Protein AF-A0A495Z9S9-F1 (afdb_monomer_lite)

Radius of gyration: 23.69 Å; chains: 1; bounding box: 41×35×55 Å

Sequence (93 aa):
MSSKLERTTFTITQHQVKWIDEQHEKTGLLKSEIVRRALDEYAEREEAKAERKLFTPEQLRKIREMARAKGASVKNIIRRAVDRQLDLFFRNY

Foldseek 3Di:
DPPPDDDDDDDDDPVVVVVLVVCCVVPVDDSVVVVVVVVVVVVVVVVVVVVVPPDDPVRVVVLVVVCVVVVHDSVVSVVVVVVVVVVVVVVVD

Secondary structure (DSSP, 8-state):
----PPP------HHHHHHHHHHHHHH---HHHHHHHHHHHHHHHHHHHHHH-SS-HHHHHHHHHHHHHTT--HHHHHHHHHHHHHHHHHH--

Structure (mmCIF, N/CA/C/O backbone):
data_AF-A0A495Z9S9-F1
#
_entry.id   AF-A0A495Z9S9-F1
#
loop_
_atom_site.group_PDB
_atom_site.id
_atom_site.type_symbol
_atom_site.label_atom_id
_atom_site.label_alt_id
_atom_site.label_comp_id
_atom_site.label_asym_id
_atom_site.label_entity_id
_atom_site.label_seq_id
_atom_site.pdbx_PDB_ins_code
_atom_site.Cartn_x
_atom_site.Cartn_y
_atom_site.Cartn_z
_atom_site.occupancy
_atom_site.B_iso_or_equiv
_atom_site.auth_seq_id
_atom_site.auth_comp_id
_atom_site.auth_asym_id
_atom_site.auth_atom_id
_atom_site.pdbx_PDB_model_num
ATOM 1 N N . MET A 1 1 ? 16.387 -14.243 24.730 1.00 39.16 1 MET A N 1
ATOM 2 C CA . MET A 1 1 ? 16.421 -12.765 24.712 1.00 39.16 1 MET A CA 1
ATOM 3 C C . MET A 1 1 ? 14.994 -12.266 24.842 1.00 39.16 1 MET A C 1
ATOM 5 O O . MET A 1 1 ? 14.179 -12.624 24.006 1.00 39.16 1 MET A O 1
ATOM 9 N N . SER A 1 2 ? 14.662 -11.549 25.919 1.00 43.31 2 SER A N 1
ATOM 10 C CA . SER A 1 2 ? 13.316 -10.989 26.101 1.00 43.31 2 SER A CA 1
ATOM 11 C C . SER A 1 2 ? 13.184 -9.777 25.181 1.00 43.31 2 SER A C 1
ATOM 13 O O . SER A 1 2 ? 13.792 -8.740 25.449 1.00 43.31 2 SER A O 1
ATOM 15 N N . SER A 1 3 ? 12.476 -9.925 24.059 1.00 51.97 3 SER A N 1
ATOM 16 C CA . SER A 1 3 ? 12.133 -8.805 23.183 1.00 51.97 3 SER A CA 1
ATOM 17 C C . SER A 1 3 ? 11.147 -7.913 23.935 1.00 51.97 3 SER A C 1
ATOM 19 O O . SER A 1 3 ? 9.933 -8.122 23.888 1.00 51.97 3 SER A O 1
ATOM 21 N N . LYS A 1 4 ? 11.661 -6.952 24.707 1.00 62.66 4 LYS A N 1
ATOM 22 C CA . LYS A 1 4 ? 10.825 -5.901 25.282 1.00 62.66 4 LYS A CA 1
ATOM 23 C C . LYS A 1 4 ? 10.209 -5.141 24.114 1.00 62.66 4 LYS A C 1
ATOM 25 O O . LYS A 1 4 ? 10.913 -4.423 23.417 1.00 62.66 4 LYS A O 1
ATOM 30 N N . LEU A 1 5 ? 8.913 -5.345 23.902 1.00 72.88 5 LEU A N 1
ATOM 31 C CA . LEU A 1 5 ? 8.124 -4.551 22.971 1.00 72.88 5 LEU A CA 1
ATOM 32 C C . LEU A 1 5 ? 8.308 -3.075 23.336 1.00 72.88 5 LEU A C 1
ATOM 34 O O . LEU A 1 5 ? 8.051 -2.679 24.480 1.00 72.88 5 LEU A O 1
ATOM 38 N N . GLU A 1 6 ? 8.797 -2.285 22.385 1.00 79.06 6 GLU A N 1
ATOM 39 C CA . GLU A 1 6 ? 8.943 -0.848 22.569 1.00 79.06 6 GLU A CA 1
ATOM 40 C C . GLU A 1 6 ? 7.556 -0.212 22.646 1.00 79.06 6 GLU A C 1
ATOM 42 O O . GLU A 1 6 ? 6.659 -0.498 21.852 1.00 79.06 6 GLU A O 1
ATOM 47 N N . ARG A 1 7 ? 7.356 0.625 23.664 1.00 80.56 7 ARG A N 1
ATOM 48 C CA . ARG A 1 7 ? 6.109 1.366 23.831 1.00 80.56 7 ARG A CA 1
ATOM 49 C C . ARG A 1 7 ? 6.221 2.663 23.046 1.00 80.56 7 ARG A C 1
ATOM 51 O O . ARG A 1 7 ? 7.111 3.463 23.318 1.00 80.56 7 ARG A O 1
ATOM 58 N N . THR A 1 8 ? 5.283 2.889 22.138 1.00 83.00 8 THR A N 1
ATOM 59 C CA . THR A 1 8 ? 5.179 4.135 21.373 1.00 83.00 8 THR A CA 1
ATOM 60 C C . THR A 1 8 ? 3.919 4.886 21.778 1.00 83.00 8 THR A C 1
ATOM 62 O O . THR A 1 8 ? 2.849 4.295 21.918 1.00 83.00 8 THR A O 1
ATOM 65 N N . THR A 1 9 ? 4.043 6.197 21.959 1.00 86.75 9 THR A N 1
ATOM 66 C CA . THR A 1 9 ? 2.917 7.114 22.151 1.00 86.75 9 THR A CA 1
ATOM 67 C C . THR A 1 9 ? 2.739 7.965 20.898 1.00 86.75 9 THR A C 1
ATOM 69 O O . THR A 1 9 ? 3.709 8.352 20.251 1.00 86.75 9 THR A O 1
ATOM 72 N N . PHE A 1 10 ? 1.492 8.238 20.528 1.00 87.19 10 PHE A N 1
ATOM 73 C CA . PHE A 1 10 ? 1.149 9.040 19.358 1.00 87.19 10 PHE A CA 1
ATOM 74 C C . PHE A 1 10 ? -0.172 9.768 19.601 1.00 87.19 10 PHE A C 1
ATOM 76 O O . PHE A 1 10 ? -0.967 9.379 20.458 1.00 87.19 10 PHE A O 1
ATOM 83 N N . THR A 1 11 ? -0.396 10.845 18.856 1.00 92.06 11 THR A N 1
ATOM 84 C CA . THR A 1 11 ? -1.641 11.608 18.894 1.00 92.06 11 THR A CA 1
ATOM 85 C C . THR A 1 11 ? -2.551 11.180 17.752 1.00 92.06 11 THR A C 1
ATOM 87 O O . THR A 1 11 ? -2.098 10.868 16.652 1.00 92.06 11 THR A O 1
ATOM 90 N N . ILE A 1 12 ? -3.853 11.167 18.022 1.00 90.81 12 ILE A N 1
ATOM 91 C CA . ILE A 1 12 ? -4.887 10.875 17.031 1.00 90.81 12 ILE A CA 1
ATOM 92 C C . ILE A 1 12 ? -5.989 11.917 17.091 1.00 90.81 12 ILE A C 1
ATOM 94 O O . ILE A 1 12 ? -6.221 12.563 18.112 1.00 90.81 12 ILE A O 1
ATOM 98 N N . THR A 1 13 ? -6.668 12.077 15.966 1.00 94.56 13 THR A N 1
ATOM 99 C CA . THR A 1 13 ? -7.832 12.949 15.831 1.00 94.56 13 THR A CA 1
ATOM 100 C C . THR A 1 13 ? -9.046 12.363 16.549 1.00 94.56 13 THR A C 1
ATOM 102 O O . THR A 1 13 ? -9.173 11.149 16.715 1.00 94.56 13 THR A O 1
ATOM 105 N N . GLN A 1 14 ? -10.005 13.219 16.904 1.00 94.00 14 GLN A N 1
ATOM 106 C CA . GLN A 1 14 ? -11.255 12.790 17.538 1.00 94.00 14 GLN A CA 1
ATOM 107 C C . GLN A 1 14 ? -12.058 11.811 16.662 1.00 94.00 14 GLN A C 1
ATOM 109 O O . GLN A 1 14 ? -12.677 10.882 17.175 1.00 94.00 14 GLN A O 1
ATOM 114 N N . HIS A 1 15 ? -12.005 11.972 15.336 1.00 95.12 15 HIS A N 1
ATOM 115 C CA . HIS A 1 15 ? -12.640 11.042 14.402 1.00 95.12 15 HIS A CA 1
ATOM 116 C C . HIS A 1 15 ? -12.019 9.637 14.476 1.00 95.12 15 HIS A C 1
ATOM 118 O O . HIS A 1 15 ? -12.737 8.641 14.467 1.00 95.12 15 HIS A O 1
ATOM 124 N N . GLN A 1 16 ? -10.690 9.544 14.590 1.00 92.62 16 GLN A N 1
ATOM 125 C CA . GLN A 1 16 ? -9.993 8.263 14.747 1.00 92.62 16 GLN A CA 1
ATOM 126 C C . GLN A 1 16 ? -10.326 7.598 16.085 1.00 92.62 16 GLN A C 1
ATOM 128 O O . GLN A 1 16 ? -10.541 6.391 16.106 1.00 92.62 16 GLN A O 1
ATOM 133 N N . VAL A 1 17 ? -10.437 8.370 17.173 1.00 94.06 17 VAL A N 1
ATOM 134 C CA . VAL A 1 17 ? -10.891 7.846 18.475 1.00 94.06 17 VAL A CA 1
ATOM 135 C C . VAL A 1 17 ? -12.278 7.223 18.341 1.00 94.06 17 VAL A C 1
ATOM 137 O O . VAL A 1 17 ? -12.459 6.064 18.701 1.00 94.06 17 VAL A O 1
ATOM 140 N N . LYS A 1 18 ? -13.229 7.952 17.743 1.00 95.56 18 LYS A N 1
ATOM 141 C CA . LYS A 1 18 ? -14.594 7.455 17.539 1.00 95.56 18 LYS A CA 1
ATOM 142 C C . LYS A 1 18 ? -14.615 6.158 16.728 1.00 95.56 18 LYS A C 1
ATOM 144 O O . LYS A 1 18 ? -15.305 5.217 17.096 1.00 95.56 18 LYS A O 1
ATOM 149 N N . TRP A 1 19 ? -13.831 6.088 15.653 1.00 95.81 19 TRP A N 1
ATOM 150 C CA . TRP A 1 19 ? -13.727 4.868 14.853 1.00 95.81 19 TRP A CA 1
ATOM 151 C C . TRP A 1 19 ? -13.170 3.687 15.663 1.00 95.81 19 TRP A C 1
ATOM 153 O O . TRP A 1 19 ? -13.724 2.593 15.584 1.00 95.81 19 TRP A O 1
ATOM 163 N N . ILE A 1 20 ? -12.121 3.896 16.469 1.00 94.62 20 ILE A N 1
ATOM 164 C CA . ILE A 1 20 ? -11.554 2.846 17.336 1.00 94.62 20 ILE A CA 1
ATOM 165 C C . ILE A 1 20 ? -12.606 2.349 18.335 1.00 94.62 20 ILE A C 1
ATOM 167 O O . ILE A 1 20 ? -12.718 1.143 18.551 1.00 94.62 20 ILE A O 1
ATOM 171 N N . ASP A 1 21 ? -13.382 3.261 18.917 1.00 95.88 21 ASP A N 1
ATOM 172 C CA . ASP A 1 21 ? -14.435 2.927 19.876 1.00 95.88 21 ASP A CA 1
ATOM 173 C C . ASP A 1 21 ? -15.553 2.106 19.221 1.00 95.88 21 ASP A C 1
ATOM 175 O O . ASP A 1 21 ? -15.919 1.051 19.733 1.00 95.88 21 ASP A O 1
ATOM 179 N N . GLU A 1 22 ? -16.011 2.500 18.031 1.00 95.75 22 GLU A N 1
ATOM 180 C CA . GLU A 1 22 ? -16.993 1.723 17.268 1.00 95.75 22 GLU A CA 1
ATOM 181 C C . GLU A 1 22 ? -16.472 0.322 16.904 1.00 95.75 22 GLU A C 1
ATOM 183 O O . GLU A 1 22 ? -17.227 -0.650 16.931 1.00 95.75 22 GLU A O 1
ATOM 188 N N . GLN A 1 23 ? -15.189 0.188 16.547 1.00 93.44 23 GLN A N 1
ATOM 189 C CA . GLN A 1 23 ? -14.593 -1.123 16.268 1.00 93.44 23 GLN A CA 1
ATOM 190 C C . GLN A 1 23 ? -14.472 -1.975 17.534 1.00 93.44 23 GLN A C 1
ATOM 192 O O . GLN A 1 23 ? -14.689 -3.187 17.475 1.00 93.44 23 GLN A O 1
ATOM 197 N N . HIS A 1 24 ? -14.158 -1.359 18.674 1.00 95.00 24 HIS A N 1
ATOM 198 C CA . HIS A 1 24 ? -14.107 -2.031 19.969 1.00 95.00 24 HIS A CA 1
ATOM 199 C C . HIS A 1 24 ? -15.472 -2.614 20.334 1.00 95.00 24 HIS A C 1
ATOM 201 O O . HIS A 1 24 ? -15.561 -3.800 20.642 1.00 95.00 24 HIS A O 1
ATOM 207 N N . GLU A 1 25 ? -16.534 -1.821 20.203 1.00 95.62 25 GLU A N 1
ATOM 208 C CA . GLU A 1 25 ? -17.905 -2.264 20.467 1.00 95.62 25 GLU A CA 1
ATOM 209 C C . GLU A 1 25 ? -18.355 -3.377 19.512 1.00 95.62 25 GLU A C 1
ATOM 211 O O . GLU A 1 25 ? -18.964 -4.354 19.941 1.00 95.62 25 GLU A O 1
ATOM 216 N N . LYS A 1 26 ? -18.024 -3.268 18.220 1.00 94.56 26 LYS A N 1
ATOM 217 C CA . LYS A 1 26 ? -18.437 -4.250 17.203 1.00 94.56 26 LYS A CA 1
ATOM 218 C C . LYS A 1 26 ? -17.715 -5.589 17.315 1.00 94.56 26 LYS A C 1
ATOM 220 O O . LYS A 1 26 ? -18.306 -6.623 17.021 1.00 94.56 26 LYS A O 1
ATOM 225 N N . THR A 1 27 ? -16.430 -5.573 17.660 1.00 92.38 27 THR A N 1
ATOM 226 C CA . THR A 1 27 ? -15.572 -6.770 17.593 1.00 92.38 27 THR A CA 1
ATOM 227 C C . THR A 1 27 ? -15.250 -7.366 18.960 1.00 92.38 27 THR A C 1
ATOM 229 O O . THR A 1 27 ? -14.777 -8.499 19.027 1.00 92.38 27 THR A O 1
ATOM 232 N N . GLY A 1 28 ? -15.451 -6.611 20.044 1.00 93.31 28 GLY A N 1
ATOM 233 C CA . GLY A 1 28 ? -15.013 -6.970 21.395 1.00 93.31 28 GLY A CA 1
ATOM 234 C C . GLY A 1 28 ? -13.491 -6.933 21.595 1.00 93.31 28 GLY A C 1
ATOM 235 O O . GLY A 1 28 ? -13.004 -7.240 22.682 1.00 93.31 28 GLY A O 1
ATOM 236 N N . LEU A 1 29 ? -12.714 -6.567 20.570 1.00 92.75 29 LEU A N 1
ATOM 237 C CA . LEU A 1 29 ? -11.253 -6.513 20.635 1.00 92.75 29 LEU A CA 1
ATOM 238 C C . LEU A 1 29 ? -10.781 -5.289 21.408 1.00 92.75 29 LEU A C 1
ATOM 240 O O . LEU A 1 29 ? -11.369 -4.219 21.304 1.00 92.75 29 LEU A O 1
ATOM 244 N N . LEU A 1 30 ? -9.660 -5.404 22.121 1.00 94.06 30 LEU A N 1
ATOM 245 C CA . LEU A 1 30 ? -9.040 -4.259 22.789 1.00 94.06 30 LEU A CA 1
ATOM 246 C C . LEU A 1 30 ? -8.676 -3.157 21.781 1.00 94.06 30 LEU A C 1
ATOM 248 O O . LEU A 1 30 ? -8.188 -3.435 20.688 1.00 94.06 30 LEU A O 1
ATOM 252 N N . LYS A 1 31 ? -8.823 -1.890 22.183 1.00 91.56 31 LYS A N 1
ATOM 253 C CA . LYS A 1 31 ? -8.470 -0.726 21.348 1.00 91.56 31 LYS A CA 1
ATOM 254 C C . LYS A 1 31 ? -7.029 -0.788 20.825 1.00 91.56 31 LYS A C 1
ATOM 256 O O . LYS A 1 31 ? -6.779 -0.478 19.666 1.00 91.56 31 LYS A O 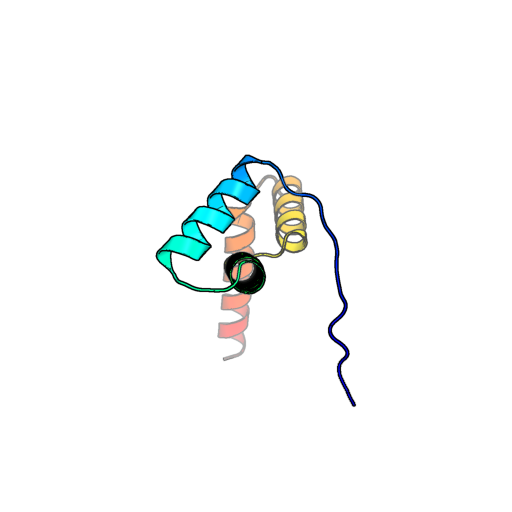1
ATOM 261 N N . SER A 1 32 ? -6.086 -1.242 21.653 1.00 90.12 32 SER A N 1
ATOM 262 C CA . SER A 1 32 ? -4.685 -1.448 21.256 1.00 90.12 32 SER A CA 1
ATOM 263 C C . SER A 1 32 ? -4.522 -2.513 20.170 1.00 90.12 32 SER A C 1
ATOM 265 O O . SER A 1 32 ? -3.717 -2.343 19.260 1.00 90.12 32 SER A O 1
ATOM 267 N N . GLU A 1 33 ? -5.303 -3.589 20.241 1.00 90.56 33 GLU A N 1
ATOM 268 C CA . GLU A 1 33 ? -5.296 -4.671 19.257 1.00 90.56 33 GLU A CA 1
ATOM 269 C C . GLU A 1 33 ? -5.894 -4.209 17.922 1.00 90.56 33 GLU A C 1
ATOM 271 O O . GLU A 1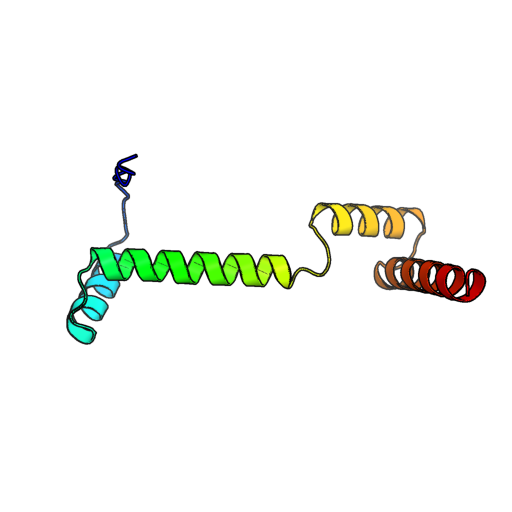 33 ? -5.382 -4.557 16.861 1.00 90.56 33 GLU A O 1
ATOM 276 N N . ILE A 1 34 ? -6.924 -3.360 17.963 1.00 92.19 34 ILE A N 1
ATOM 277 C CA . ILE A 1 34 ? -7.505 -2.724 16.771 1.00 92.19 34 ILE A CA 1
ATOM 278 C C . ILE A 1 34 ? -6.467 -1.845 16.072 1.00 92.19 34 ILE A C 1
ATOM 280 O O . ILE A 1 34 ? -6.289 -1.947 14.860 1.00 92.19 34 ILE A O 1
ATOM 284 N N . VAL A 1 35 ? -5.746 -1.016 16.835 1.00 91.31 35 VAL A N 1
ATOM 285 C CA . VAL A 1 35 ? -4.663 -0.185 16.291 1.00 91.31 35 VAL A CA 1
ATOM 286 C C . VAL A 1 35 ? -3.569 -1.054 15.675 1.00 91.31 35 VAL A C 1
ATOM 288 O O . VAL A 1 35 ? -3.134 -0.778 14.560 1.00 91.31 35 VAL A O 1
ATOM 291 N N . ARG A 1 36 ? -3.149 -2.120 16.366 1.00 89.19 36 ARG A N 1
ATOM 292 C CA . ARG A 1 36 ? -2.127 -3.043 15.861 1.00 89.19 36 ARG A CA 1
ATOM 293 C C . ARG A 1 36 ? -2.541 -3.669 14.528 1.00 89.19 36 ARG A C 1
ATOM 295 O O . ARG A 1 36 ? -1.786 -3.589 13.571 1.00 89.19 36 ARG A O 1
ATOM 302 N N . ARG A 1 37 ? -3.764 -4.199 14.431 1.00 91.25 37 ARG A N 1
ATOM 303 C CA . ARG A 1 37 ? -4.286 -4.788 13.185 1.00 91.25 37 ARG A CA 1
ATOM 304 C C . ARG A 1 37 ? -4.371 -3.781 12.043 1.00 91.25 37 ARG A C 1
ATOM 306 O O . ARG A 1 37 ? -4.065 -4.128 10.910 1.00 91.25 37 ARG A O 1
ATOM 313 N N . ALA A 1 38 ? -4.762 -2.541 12.334 1.00 89.31 38 ALA A N 1
ATOM 314 C CA . ALA A 1 38 ? -4.798 -1.487 11.325 1.00 89.31 38 ALA A CA 1
ATOM 315 C C . ALA A 1 38 ? -3.395 -1.159 10.781 1.00 89.31 38 ALA A C 1
ATOM 317 O O . ALA A 1 38 ? -3.249 -0.867 9.594 1.00 89.31 38 ALA A O 1
ATOM 318 N N . LEU A 1 39 ? -2.364 -1.220 11.633 1.00 88.81 39 LEU A N 1
ATOM 319 C CA . LEU A 1 39 ? -0.969 -1.062 11.215 1.00 88.81 39 LEU A CA 1
ATOM 320 C C . LEU A 1 39 ? -0.483 -2.256 10.389 1.00 88.81 39 LEU A C 1
ATOM 322 O O . LEU A 1 39 ? 0.132 -2.039 9.347 1.00 88.81 39 LEU A O 1
ATOM 326 N N . ASP A 1 40 ? -0.791 -3.480 10.819 1.00 88.75 40 ASP A N 1
ATOM 327 C CA . ASP A 1 40 ? -0.423 -4.705 10.100 1.00 88.75 40 ASP A CA 1
ATOM 328 C C . ASP A 1 40 ? -1.035 -4.701 8.685 1.00 88.75 40 ASP A C 1
ATOM 330 O O . ASP A 1 40 ? -0.323 -4.852 7.694 1.00 88.75 40 ASP A O 1
ATOM 334 N N . GLU A 1 41 ? -2.330 -4.390 8.561 1.00 88.12 41 GLU A N 1
ATOM 335 C CA . GLU A 1 41 ? -3.011 -4.298 7.262 1.00 88.12 41 GLU A CA 1
ATOM 336 C C . GLU A 1 41 ? -2.422 -3.189 6.372 1.00 88.12 41 GLU A C 1
ATOM 338 O O . GLU A 1 41 ? -2.313 -3.337 5.150 1.00 88.12 41 GLU A O 1
ATOM 343 N N . TYR A 1 42 ? -2.034 -2.055 6.961 1.00 86.75 42 TYR A N 1
ATOM 344 C CA . TYR A 1 42 ? -1.367 -0.993 6.215 1.00 86.75 42 TYR A CA 1
ATOM 345 C C . TYR A 1 42 ? -0.004 -1.453 5.684 1.00 86.75 42 TYR A C 1
ATOM 347 O O . TYR A 1 42 ? 0.303 -1.208 4.515 1.00 86.75 42 TYR A O 1
ATOM 355 N N . ALA A 1 43 ? 0.788 -2.138 6.512 1.00 82.44 43 ALA A N 1
ATOM 356 C CA . ALA A 1 43 ? 2.090 -2.666 6.125 1.00 82.44 43 ALA A CA 1
ATOM 357 C C . ALA A 1 43 ? 1.963 -3.685 4.983 1.00 82.44 43 ALA A C 1
ATOM 359 O O . ALA A 1 43 ? 2.627 -3.523 3.961 1.00 82.44 43 ALA A O 1
ATOM 360 N N . GLU A 1 44 ? 1.040 -4.643 5.092 1.00 82.69 44 GLU A N 1
ATOM 361 C CA . GLU A 1 44 ? 0.765 -5.629 4.038 1.00 82.69 44 GLU A CA 1
ATOM 362 C C . GLU A 1 44 ? 0.347 -4.961 2.721 1.00 82.69 44 GLU A C 1
ATOM 364 O O . GLU A 1 44 ? 0.787 -5.344 1.637 1.00 82.69 44 GLU A O 1
ATOM 369 N N . ARG A 1 45 ? -0.487 -3.914 2.783 1.00 81.25 45 ARG A N 1
ATOM 370 C CA . ARG A 1 45 ? -0.893 -3.163 1.586 1.00 81.25 45 ARG A CA 1
ATOM 371 C C . ARG A 1 45 ? 0.269 -2.399 0.960 1.00 81.25 45 ARG A C 1
ATOM 373 O O . ARG A 1 45 ? 0.320 -2.294 -0.267 1.00 81.25 45 ARG A O 1
ATOM 380 N N . GLU A 1 46 ? 1.165 -1.828 1.759 1.00 80.12 46 GLU A N 1
ATOM 381 C CA . GLU A 1 46 ? 2.349 -1.133 1.248 1.00 80.12 46 GLU A CA 1
ATOM 382 C C . GLU A 1 46 ? 3.377 -2.109 0.668 1.00 80.12 46 GLU A C 1
ATOM 384 O O . GLU A 1 46 ? 3.923 -1.834 -0.402 1.00 80.12 46 GLU A O 1
ATOM 389 N N . GLU A 1 47 ? 3.571 -3.269 1.293 1.00 71.44 47 GLU A N 1
ATOM 390 C CA . GLU A 1 47 ? 4.406 -4.353 0.775 1.00 71.44 47 GLU A CA 1
ATOM 391 C C . GLU A 1 47 ? 3.836 -4.894 -0.538 1.00 71.44 47 GLU A C 1
ATOM 393 O O . GLU A 1 47 ? 4.519 -4.870 -1.560 1.00 71.44 47 GLU A O 1
ATOM 398 N N . ALA A 1 48 ? 2.538 -5.199 -0.591 1.00 71.50 48 ALA A N 1
ATOM 399 C CA . ALA A 1 48 ? 1.876 -5.616 -1.823 1.00 71.50 48 ALA A CA 1
ATOM 400 C C . ALA A 1 48 ? 1.953 -4.541 -2.923 1.00 71.50 48 ALA A C 1
ATOM 402 O O . ALA A 1 48 ? 2.070 -4.859 -4.107 1.00 71.50 48 ALA A O 1
ATOM 403 N N . LYS A 1 49 ? 1.900 -3.246 -2.583 1.00 66.81 49 LYS A N 1
ATOM 404 C CA . LYS A 1 49 ? 2.145 -2.165 -3.557 1.00 66.81 49 LYS A CA 1
ATOM 405 C C . LYS A 1 49 ? 3.603 -2.117 -3.999 1.00 66.81 49 LYS A C 1
ATOM 407 O O . LYS A 1 49 ? 3.849 -1.769 -5.152 1.00 66.81 49 LYS A O 1
ATOM 412 N N . ALA A 1 50 ? 4.555 -2.392 -3.114 1.00 61.78 50 ALA A N 1
ATOM 413 C CA . ALA A 1 50 ? 5.971 -2.455 -3.450 1.00 61.78 50 ALA A CA 1
ATOM 414 C C . ALA A 1 50 ? 6.265 -3.641 -4.377 1.00 61.78 50 ALA A C 1
ATOM 416 O O . ALA A 1 50 ? 6.927 -3.450 -5.392 1.00 61.78 50 ALA A O 1
ATOM 417 N N . GLU A 1 51 ? 5.683 -4.808 -4.115 1.00 61.25 51 GLU A N 1
ATOM 418 C CA . GLU A 1 51 ? 5.785 -5.993 -4.970 1.00 61.25 51 GLU A CA 1
ATOM 419 C C . GLU A 1 51 ? 5.081 -5.804 -6.322 1.00 61.25 51 GLU A C 1
ATOM 421 O O . GLU A 1 51 ? 5.597 -6.198 -7.367 1.00 61.25 51 GLU A O 1
ATOM 426 N N . ARG A 1 52 ? 3.921 -5.131 -6.344 1.00 60.50 52 ARG A N 1
ATOM 427 C CA . ARG A 1 52 ? 3.205 -4.797 -7.591 1.00 60.50 52 ARG A CA 1
ATOM 428 C C . ARG A 1 52 ? 3.909 -3.728 -8.425 1.00 60.50 52 ARG A C 1
ATOM 430 O O . ARG A 1 52 ? 3.581 -3.566 -9.605 1.00 60.50 52 ARG A O 1
ATOM 437 N N . LYS A 1 53 ? 4.852 -2.967 -7.858 1.00 62.00 53 LYS A N 1
ATOM 438 C CA . LYS A 1 53 ? 5.688 -2.053 -8.645 1.00 62.00 53 LYS A CA 1
ATOM 439 C C . LYS A 1 53 ? 6.667 -2.897 -9.457 1.00 62.00 53 LYS A C 1
ATOM 441 O O . LYS A 1 53 ? 7.756 -3.216 -9.005 1.00 62.00 53 LYS A O 1
ATOM 446 N N . LEU A 1 54 ? 6.296 -3.156 -10.713 1.00 67.88 54 LEU A N 1
ATOM 447 C CA . LEU A 1 54 ? 7.135 -3.821 -11.725 1.00 67.88 54 LEU A CA 1
ATOM 448 C C . LEU A 1 54 ? 8.526 -3.179 -11.894 1.00 67.88 54 LEU A C 1
ATOM 450 O O . LEU A 1 54 ? 9.434 -3.799 -12.436 1.00 67.88 54 LEU A O 1
ATOM 454 N N . PHE A 1 55 ? 8.681 -1.927 -11.457 1.00 74.75 55 PHE A N 1
ATOM 455 C CA . PHE A 1 55 ? 9.931 -1.186 -11.490 1.00 74.75 55 PHE A CA 1
ATOM 456 C C . PHE A 1 55 ? 10.109 -0.394 -10.195 1.00 74.75 55 PHE A C 1
ATOM 458 O O . PHE A 1 55 ? 9.187 0.296 -9.746 1.00 74.75 55 PHE A O 1
ATOM 465 N N . THR A 1 56 ? 11.320 -0.405 -9.641 1.00 80.81 56 THR A N 1
ATOM 466 C CA . THR A 1 56 ? 11.671 0.480 -8.526 1.00 80.81 56 THR A CA 1
ATOM 467 C C . THR A 1 56 ? 11.617 1.953 -8.965 1.00 80.81 56 THR A C 1
ATOM 469 O O . THR A 1 56 ? 11.764 2.259 -10.157 1.00 80.81 56 THR A O 1
ATOM 472 N N . PRO A 1 57 ? 11.443 2.911 -8.033 1.00 82.00 57 PRO A N 1
ATOM 473 C CA . PRO A 1 57 ? 11.460 4.338 -8.369 1.00 82.00 57 PRO A CA 1
ATOM 474 C C . PRO A 1 57 ? 12.730 4.764 -9.121 1.00 82.00 57 PRO A C 1
ATOM 476 O O . PRO A 1 57 ? 12.667 5.562 -10.058 1.00 82.00 57 PRO A O 1
ATOM 479 N N . GLU A 1 58 ? 13.878 4.189 -8.760 1.00 84.00 58 GLU A N 1
ATOM 480 C CA . GLU A 1 58 ? 15.151 4.461 -9.424 1.00 84.00 58 GLU A CA 1
ATOM 481 C C . GLU A 1 58 ? 15.200 3.889 -10.849 1.00 84.00 58 GLU A C 1
ATOM 483 O O . GLU A 1 58 ? 15.644 4.573 -11.775 1.00 84.00 58 GLU A O 1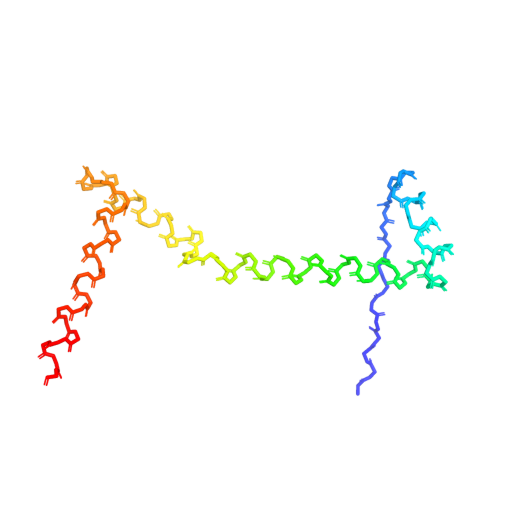
ATOM 488 N N . GLN A 1 59 ? 14.690 2.669 -11.058 1.00 82.56 59 GLN A N 1
ATOM 489 C CA . GLN A 1 59 ? 14.571 2.070 -12.390 1.00 82.56 59 GLN A CA 1
ATOM 490 C C . GLN A 1 59 ? 13.654 2.903 -13.292 1.00 82.56 59 GLN A C 1
ATOM 492 O O . GLN A 1 59 ? 14.021 3.206 -14.427 1.00 82.56 59 GLN A O 1
ATOM 497 N N . LEU A 1 60 ? 12.504 3.359 -12.784 1.00 85.25 60 LEU A N 1
ATOM 498 C CA . LEU A 1 60 ? 11.605 4.248 -13.529 1.00 85.25 60 LEU A CA 1
ATOM 499 C C . LEU A 1 60 ? 12.271 5.573 -13.894 1.00 85.25 60 LEU A C 1
ATOM 501 O O . LEU A 1 60 ? 12.087 6.055 -15.015 1.00 85.25 60 LEU A O 1
ATOM 505 N N . ARG A 1 61 ? 13.054 6.156 -12.979 1.00 89.38 61 ARG A N 1
ATOM 506 C CA . ARG A 1 61 ? 13.821 7.376 -13.256 1.00 89.38 61 ARG A CA 1
ATOM 507 C C . ARG A 1 61 ? 14.800 7.152 -14.412 1.00 89.38 61 ARG A C 1
ATOM 509 O O . ARG A 1 61 ? 14.729 7.880 -15.400 1.00 89.38 61 ARG A O 1
ATOM 516 N N . LYS A 1 62 ? 15.610 6.090 -14.345 1.00 88.38 62 LYS A N 1
ATOM 517 C CA . LYS A 1 62 ? 16.572 5.716 -15.399 1.00 88.38 62 LYS A CA 1
ATOM 518 C C . LYS A 1 62 ? 15.886 5.473 -16.749 1.00 88.38 62 LYS A C 1
ATOM 520 O O . LYS A 1 62 ? 16.350 5.956 -17.780 1.00 88.38 62 LYS A O 1
ATOM 525 N N . ILE A 1 63 ? 14.750 4.772 -16.766 1.00 88.00 63 ILE A N 1
ATOM 526 C CA . ILE A 1 63 ? 13.990 4.517 -18.002 1.00 88.00 63 ILE A CA 1
ATOM 527 C C . ILE A 1 63 ? 13.470 5.828 -18.611 1.00 88.00 63 ILE A C 1
ATOM 529 O O . ILE A 1 63 ? 13.541 6.008 -19.828 1.00 88.00 63 ILE A O 1
ATOM 533 N N . ARG A 1 64 ? 12.976 6.762 -17.789 1.00 90.12 64 ARG A N 1
ATOM 534 C CA . ARG A 1 64 ? 12.504 8.078 -18.254 1.00 90.12 64 ARG A CA 1
ATOM 535 C C . ARG A 1 64 ? 13.636 8.941 -18.806 1.00 90.12 64 ARG A C 1
ATOM 537 O O . ARG A 1 64 ? 13.442 9.601 -19.823 1.00 90.12 64 ARG A O 1
ATOM 544 N N . GLU A 1 65 ? 14.803 8.924 -18.174 1.00 92.25 65 GLU A N 1
ATOM 545 C CA . GLU A 1 65 ? 15.993 9.628 -18.665 1.00 92.25 65 GLU A CA 1
ATOM 546 C C . GLU A 1 65 ? 16.444 9.075 -20.021 1.00 92.25 65 GLU A C 1
ATOM 548 O O . GLU A 1 65 ? 16.626 9.842 -20.966 1.00 92.25 65 GLU A O 1
ATOM 553 N N . MET A 1 66 ? 16.507 7.747 -20.171 1.00 88.50 66 MET A N 1
ATOM 554 C CA . MET A 1 66 ? 16.816 7.107 -21.456 1.00 88.50 66 MET A CA 1
ATOM 555 C C . MET A 1 66 ? 15.782 7.419 -22.541 1.00 88.50 66 MET A C 1
ATOM 557 O O . 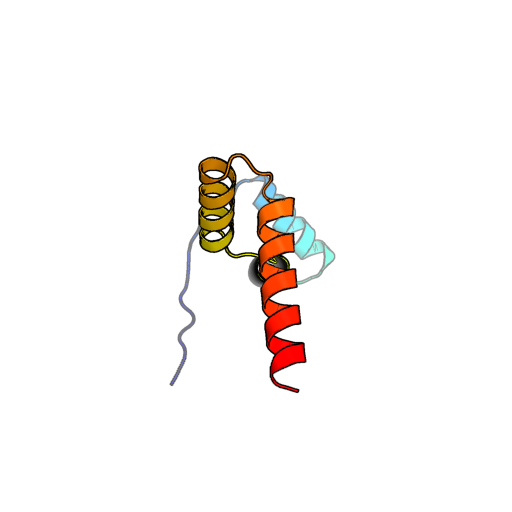MET A 1 66 ? 16.148 7.620 -23.699 1.00 88.50 66 MET A O 1
ATOM 561 N N . ALA A 1 67 ? 14.497 7.457 -22.181 1.00 91.50 67 ALA A N 1
ATOM 562 C CA . ALA A 1 67 ? 13.415 7.820 -23.090 1.00 91.50 67 ALA A CA 1
ATOM 563 C C . ALA A 1 67 ? 13.593 9.253 -23.617 1.00 91.50 67 ALA A C 1
ATOM 565 O O . ALA A 1 67 ? 13.571 9.466 -24.829 1.00 91.50 67 ALA A O 1
ATOM 566 N N . ARG A 1 68 ? 13.875 10.211 -22.722 1.00 90.81 68 ARG A N 1
ATOM 567 C CA . ARG A 1 68 ? 14.162 11.609 -23.083 1.00 90.81 68 ARG A CA 1
ATOM 568 C C . ARG A 1 68 ? 15.402 11.731 -23.966 1.00 90.81 68 ARG A C 1
ATOM 570 O O . ARG A 1 68 ? 15.323 12.345 -25.022 1.00 90.81 68 ARG A O 1
ATOM 577 N N . ALA A 1 69 ? 16.511 11.103 -23.576 1.00 91.38 69 ALA A N 1
ATOM 578 C CA . ALA A 1 69 ? 17.772 11.168 -24.316 1.00 91.38 69 ALA A CA 1
ATOM 579 C C . ALA A 1 69 ? 17.666 10.600 -25.742 1.00 91.38 69 ALA A C 1
ATOM 581 O O . ALA A 1 69 ? 18.365 11.049 -26.643 1.00 91.38 69 ALA A O 1
ATOM 582 N N . LYS A 1 70 ? 16.787 9.613 -25.956 1.00 88.25 70 LYS A N 1
ATOM 583 C CA . LYS A 1 70 ? 16.590 8.954 -27.257 1.00 88.25 70 LYS A CA 1
ATOM 584 C C . LYS A 1 70 ? 15.392 9.486 -28.049 1.00 88.25 70 LYS A C 1
ATOM 586 O O . LYS A 1 70 ? 15.080 8.912 -29.089 1.00 88.25 70 LYS A O 1
ATOM 591 N N . GLY A 1 71 ? 14.688 10.508 -27.550 1.00 91.12 71 GLY A N 1
ATOM 592 C CA . GLY A 1 71 ? 13.458 11.014 -28.174 1.00 91.12 71 GLY A CA 1
ATOM 593 C C . GLY A 1 71 ? 12.374 9.940 -28.342 1.00 91.12 71 GLY A C 1
ATOM 594 O O . GLY A 1 71 ? 1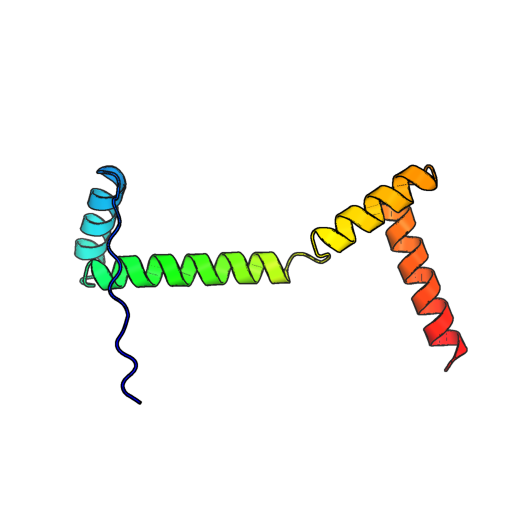1.599 9.978 -29.292 1.00 91.12 71 GLY A O 1
ATOM 595 N N . ALA A 1 72 ? 12.344 8.939 -27.459 1.00 91.00 72 ALA A N 1
ATOM 596 C CA . ALA A 1 72 ? 11.471 7.774 -27.561 1.00 91.00 72 ALA A CA 1
ATOM 597 C C . ALA A 1 72 ? 10.508 7.697 -26.372 1.00 91.00 72 ALA A C 1
ATOM 599 O O . ALA A 1 72 ? 10.762 8.243 -25.303 1.00 91.00 72 ALA A O 1
ATOM 600 N N . SER A 1 73 ? 9.401 6.967 -26.524 1.00 90.81 73 SER A N 1
ATOM 601 C CA . SER A 1 73 ? 8.502 6.705 -25.399 1.00 90.81 73 SER A CA 1
ATOM 602 C C . SER A 1 73 ? 9.115 5.703 -24.413 1.00 90.81 73 SER A C 1
ATOM 604 O O . SER A 1 73 ? 9.844 4.786 -24.800 1.00 90.81 73 SER A O 1
ATOM 606 N N . VAL A 1 74 ? 8.752 5.821 -23.133 1.00 86.81 74 VAL A N 1
ATOM 607 C CA . VAL A 1 74 ? 9.114 4.857 -22.074 1.00 86.81 74 VAL A CA 1
ATOM 608 C C . VAL A 1 74 ? 8.774 3.417 -22.484 1.00 86.81 74 VAL A C 1
ATOM 610 O O . VAL A 1 74 ? 9.597 2.519 -22.321 1.00 86.81 74 VAL A O 1
ATOM 613 N N . LYS A 1 75 ? 7.608 3.205 -23.110 1.00 87.38 75 LYS A N 1
ATOM 614 C CA . LYS A 1 75 ? 7.181 1.897 -23.634 1.00 87.38 75 LYS A CA 1
ATOM 615 C C . LYS A 1 75 ? 8.164 1.333 -24.666 1.00 87.38 75 LYS A C 1
ATOM 617 O O . LYS A 1 75 ? 8.459 0.143 -24.639 1.00 87.38 75 LYS A O 1
ATOM 622 N N . ASN A 1 76 ? 8.689 2.172 -25.560 1.00 89.25 76 ASN A N 1
ATOM 623 C CA . ASN A 1 76 ? 9.655 1.741 -26.572 1.00 89.25 76 ASN A CA 1
ATOM 624 C C . ASN A 1 76 ? 11.009 1.378 -25.961 1.00 89.25 76 ASN A C 1
ATOM 626 O O . ASN A 1 76 ? 11.641 0.434 -26.428 1.00 89.25 76 ASN A O 1
ATOM 630 N N . ILE A 1 77 ? 11.436 2.090 -24.915 1.00 89.88 77 ILE A N 1
ATOM 631 C CA . ILE A 1 77 ? 12.657 1.754 -24.173 1.00 89.88 77 ILE A CA 1
ATOM 632 C C . ILE A 1 77 ? 12.517 0.394 -23.488 1.00 89.88 77 ILE A C 1
ATOM 634 O O . ILE A 1 77 ? 13.401 -0.445 -23.643 1.00 89.88 77 ILE A O 1
ATOM 638 N N . ILE A 1 78 ? 11.400 0.159 -22.792 1.00 86.44 78 ILE A N 1
ATOM 639 C CA . ILE A 1 78 ? 11.137 -1.114 -22.104 1.00 86.44 78 ILE A CA 1
ATOM 640 C C . ILE A 1 78 ? 11.091 -2.266 -23.111 1.00 86.44 78 ILE A C 1
ATOM 642 O O . ILE A 1 78 ? 11.796 -3.252 -22.935 1.00 86.44 78 ILE A O 1
ATOM 646 N N . ARG A 1 79 ? 10.332 -2.119 -24.204 1.00 87.75 79 ARG A N 1
ATOM 647 C CA . ARG A 1 79 ? 10.224 -3.144 -25.252 1.00 87.75 79 ARG A CA 1
ATOM 648 C C . ARG A 1 79 ? 11.585 -3.522 -25.835 1.00 87.75 79 ARG A C 1
ATOM 650 O O . ARG A 1 79 ? 11.946 -4.686 -25.797 1.00 87.75 79 ARG A O 1
ATOM 657 N N . ARG A 1 80 ? 12.396 -2.540 -26.248 1.00 88.25 80 ARG A N 1
ATOM 658 C CA . ARG A 1 80 ? 13.748 -2.807 -26.775 1.00 88.25 80 ARG A CA 1
ATOM 659 C C . ARG A 1 80 ? 14.667 -3.493 -25.760 1.00 88.25 80 ARG A C 1
ATOM 661 O O . ARG A 1 80 ? 15.555 -4.238 -26.159 1.00 88.25 80 ARG A O 1
ATOM 668 N N . ALA A 1 81 ? 14.504 -3.207 -24.468 1.00 86.38 81 ALA A N 1
ATOM 669 C CA . ALA A 1 81 ? 15.284 -3.867 -23.425 1.00 86.38 81 ALA A CA 1
ATOM 670 C C . ALA A 1 81 ? 14.890 -5.345 -23.270 1.00 86.38 81 ALA A C 1
ATOM 672 O O . ALA A 1 81 ? 15.775 -6.184 -23.122 1.00 86.38 81 ALA A O 1
ATOM 673 N N . VAL A 1 82 ? 13.591 -5.652 -23.351 1.00 85.88 82 VAL A N 1
ATOM 674 C CA . VAL A 1 82 ? 13.069 -7.027 -23.324 1.00 85.88 82 VAL A CA 1
ATOM 675 C C . VAL A 1 82 ? 13.485 -7.791 -24.579 1.00 85.88 82 VAL A C 1
ATOM 677 O O . VAL A 1 82 ? 14.051 -8.871 -24.450 1.00 85.88 82 VAL A O 1
ATOM 680 N N . ASP A 1 83 ? 13.303 -7.205 -25.765 1.00 87.69 83 ASP A N 1
ATOM 681 C CA . ASP A 1 83 ? 13.686 -7.820 -27.045 1.00 87.69 83 ASP A CA 1
ATOM 682 C C . ASP A 1 83 ? 15.176 -8.201 -27.041 1.00 87.69 83 ASP A C 1
ATOM 684 O O . ASP A 1 83 ? 15.542 -9.323 -27.370 1.00 87.69 83 ASP A O 1
ATOM 688 N N . ARG A 1 84 ? 16.044 -7.307 -26.541 1.00 85.00 84 ARG A N 1
ATOM 689 C CA . ARG A 1 84 ? 17.482 -7.581 -26.410 1.00 85.00 84 ARG A CA 1
ATOM 690 C C . ARG A 1 84 ? 17.787 -8.755 -25.475 1.00 85.00 84 ARG A C 1
ATOM 692 O O . ARG A 1 84 ? 18.730 -9.493 -25.736 1.00 85.00 84 ARG A O 1
ATOM 699 N N . GLN A 1 85 ? 17.058 -8.895 -24.367 1.00 81.62 85 GLN A N 1
ATOM 700 C CA . GLN A 1 85 ? 17.262 -10.010 -23.436 1.00 81.62 85 GLN A CA 1
ATOM 701 C C . GLN A 1 85 ? 16.761 -11.333 -24.016 1.00 81.62 85 GLN A C 1
ATOM 703 O O . GLN A 1 85 ? 17.435 -12.348 -23.865 1.00 81.62 85 GLN A O 1
ATOM 708 N N . LEU A 1 86 ? 15.631 -11.318 -24.727 1.00 80.50 86 LEU A N 1
ATOM 709 C CA . LEU A 1 86 ? 15.122 -12.494 -25.433 1.00 80.50 86 LEU A CA 1
ATOM 710 C C . LEU A 1 86 ? 16.099 -12.954 -26.518 1.00 80.50 86 LEU A C 1
ATOM 712 O O . LEU A 1 86 ? 16.454 -14.129 -26.554 1.00 80.50 86 LEU A O 1
ATOM 716 N N . ASP A 1 87 ? 16.610 -12.029 -27.331 1.00 82.12 87 ASP A N 1
ATOM 717 C CA . ASP A 1 87 ? 17.611 -12.338 -28.357 1.00 82.12 87 ASP A CA 1
ATOM 718 C C . ASP A 1 87 ? 18.882 -12.956 -27.758 1.00 82.12 87 ASP A C 1
ATOM 720 O O . ASP A 1 87 ? 19.476 -13.850 -28.354 1.00 82.12 87 ASP A O 1
ATOM 724 N N . LEU A 1 88 ? 19.321 -12.491 -26.583 1.00 81.56 88 LEU A N 1
ATOM 725 C CA . LEU A 1 88 ? 20.472 -13.068 -25.882 1.00 81.56 88 LEU A CA 1
ATOM 726 C C . LEU A 1 88 ? 20.170 -14.465 -25.334 1.00 81.56 88 LEU A C 1
ATOM 728 O O . LEU A 1 88 ? 21.019 -15.346 -25.431 1.00 81.56 88 LEU A O 1
ATOM 732 N N . PHE A 1 89 ? 18.978 -14.671 -24.774 1.00 80.81 89 PHE A N 1
ATOM 733 C CA . PHE A 1 89 ? 18.552 -15.969 -24.259 1.00 80.81 89 PHE A CA 1
ATOM 734 C C . PHE A 1 89 ? 18.538 -17.032 -25.365 1.00 80.81 89 PHE A C 1
ATOM 736 O O . PHE A 1 89 ? 19.169 -18.071 -25.210 1.00 80.81 89 PHE A O 1
ATOM 743 N N . PHE A 1 90 ? 17.909 -16.738 -26.508 1.00 78.00 90 PHE A N 1
ATOM 744 C CA . PHE A 1 90 ? 17.811 -17.667 -27.642 1.00 78.00 90 PHE A CA 1
ATOM 745 C C . PHE A 1 90 ? 19.100 -17.821 -28.463 1.00 78.00 90 PHE A C 1
ATOM 747 O O . PHE A 1 90 ? 19.173 -18.713 -29.296 1.00 78.00 90 PHE A O 1
ATOM 754 N N . ARG A 1 91 ? 20.116 -16.968 -28.276 1.00 72.00 91 ARG A N 1
ATOM 755 C CA . ARG A 1 91 ? 21.443 -17.147 -28.903 1.00 72.00 91 ARG A CA 1
ATOM 756 C C . ARG A 1 91 ? 22.378 -18.050 -28.104 1.00 72.00 91 ARG A C 1
ATOM 758 O O . ARG A 1 91 ? 23.358 -18.533 -28.658 1.00 72.00 91 ARG A O 1
ATOM 765 N N . ASN A 1 92 ? 22.114 -18.207 -26.809 1.00 62.81 92 ASN A N 1
ATOM 766 C CA . ASN A 1 92 ? 22.920 -19.015 -25.894 1.00 62.81 92 ASN A CA 1
ATOM 767 C C . ASN A 1 92 ? 22.320 -20.414 -25.653 1.00 62.81 92 ASN A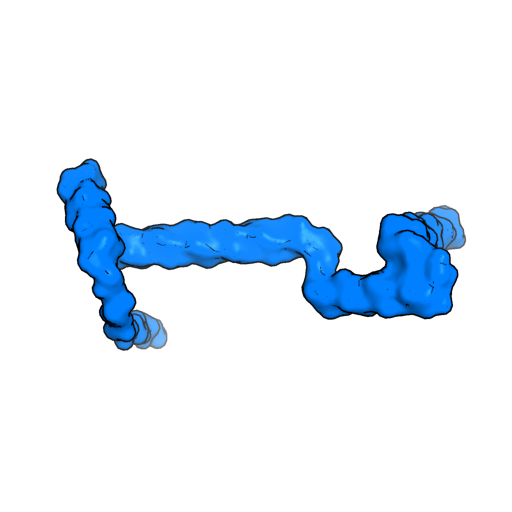 C 1
ATOM 769 O O . ASN A 1 92 ? 22.852 -21.159 -24.831 1.00 62.81 92 ASN A O 1
ATOM 773 N N . TYR A 1 93 ? 21.219 -20.738 -26.335 1.00 52.84 93 TYR A N 1
ATOM 774 C CA . TYR A 1 93 ? 20.506 -22.016 -26.322 1.00 52.84 93 TYR A CA 1
ATOM 775 C C . TYR A 1 93 ? 20.491 -22.592 -27.738 1.00 52.84 93 TYR A C 1
ATOM 777 O O . TYR A 1 93 ? 20.562 -23.833 -27.862 1.00 52.84 93 TYR A O 1
#

pLDDT: mean 83.76, std 11.9, range [39.16, 95.88]